Protein AF-A0A7S2SPA0-F1 (afdb_monomer_lite)

Radius of gyration: 14.18 Å; chains: 1; bounding box: 40×30×32 Å

Foldseek 3Di:
DEEEDEPDDLVLQLVVLVCVLVVCVVVVPNDQPARASEDDPVDLCSQPVDPGYYYYYYDCVCVVPLVRDQWYAHSVPRDIDGRPPDPDDVVVPDPDVVVVVVVVVVVVD

pLDDT: mean 79.49, std 12.99, range [42.62, 93.44]

Organism: NCBI:txid96639

Structure (mmCIF, N/CA/C/O backbone):
data_AF-A0A7S2SPA0-F1
#
_entry.id   AF-A0A7S2SPA0-F1
#
loop_
_atom_site.group_PDB
_atom_site.id
_atom_site.type_symbol
_atom_site.label_atom_id
_atom_site.label_alt_id
_atom_site.label_comp_id
_atom_site.label_asym_id
_atom_site.label_entity_id
_atom_site.label_seq_id
_atom_site.pdbx_PDB_ins_code
_atom_site.Cartn_x
_atom_site.Cartn_y
_atom_site.Cartn_z
_atom_site.occupancy
_atom_site.B_iso_or_equiv
_atom_site.auth_seq_id
_atom_site.auth_comp_id
_atom_site.auth_asym_id
_atom_site.auth_atom_id
_atom_site.pdbx_PDB_model_num
ATOM 1 N N . VAL A 1 1 ? 1.581 4.481 -2.454 1.00 88.19 1 VAL A N 1
ATOM 2 C CA . VAL A 1 1 ? 0.597 3.686 -1.672 1.00 88.19 1 VAL A CA 1
ATOM 3 C C . VAL A 1 1 ? 1.314 2.524 -1.015 1.00 88.19 1 VAL A C 1
ATOM 5 O O . VAL A 1 1 ? 2.115 1.864 -1.665 1.00 88.19 1 VAL A O 1
ATOM 8 N N . LEU A 1 2 ? 1.043 2.277 0.259 1.00 92.19 2 LEU A N 1
ATOM 9 C CA . LEU A 1 2 ? 1.679 1.234 1.047 1.00 92.19 2 LEU A CA 1
ATOM 10 C C . LEU A 1 2 ? 0.618 0.283 1.617 1.00 92.19 2 LEU A C 1
ATOM 12 O O . LEU A 1 2 ? -0.302 0.713 2.300 1.00 92.19 2 LEU A O 1
ATOM 16 N N . PHE A 1 3 ? 0.757 -1.015 1.392 1.00 92.12 3 PHE A N 1
ATOM 17 C CA . PHE A 1 3 ? -0.014 -2.027 2.105 1.00 92.12 3 PHE A CA 1
ATOM 18 C C . PHE A 1 3 ? 0.774 -2.447 3.342 1.00 92.12 3 PHE A C 1
ATOM 20 O O . PHE A 1 3 ? 1.821 -3.079 3.220 1.00 92.12 3 PHE A O 1
ATOM 27 N N . CYS A 1 4 ? 0.307 -2.058 4.528 1.00 89.31 4 CYS A N 1
ATOM 28 C CA . CYS A 1 4 ? 0.968 -2.390 5.785 1.00 89.31 4 CYS A CA 1
ATOM 29 C C . CYS A 1 4 ? -0.026 -2.592 6.925 1.00 89.31 4 CYS A C 1
ATOM 31 O O . CYS A 1 4 ? -1.101 -1.992 6.964 1.00 89.31 4 CYS A O 1
ATOM 33 N N . GLY A 1 5 ? 0.342 -3.436 7.886 1.00 77.69 5 GLY A N 1
ATOM 34 C CA . GLY A 1 5 ? -0.380 -3.500 9.147 1.00 77.69 5 GLY A CA 1
ATOM 35 C C . GLY A 1 5 ? 0.018 -4.671 10.042 1.00 77.69 5 GLY A C 1
ATOM 36 O O . GLY A 1 5 ? 0.523 -5.680 9.538 1.00 77.69 5 GLY A O 1
ATOM 37 N N . PRO A 1 6 ? -0.278 -4.555 11.346 1.00 72.12 6 PRO A N 1
ATOM 38 C CA . PRO A 1 6 ? 0.146 -5.514 12.354 1.00 72.12 6 PRO A CA 1
ATOM 39 C C . PRO A 1 6 ? -0.479 -6.883 12.132 1.00 72.12 6 PRO A C 1
ATOM 41 O O . PRO A 1 6 ? -1.690 -7.020 11.931 1.00 72.12 6 PRO A O 1
ATOM 44 N N . GLY A 1 7 ? 0.362 -7.915 12.202 1.00 73.06 7 GLY A N 1
ATOM 45 C CA . GLY A 1 7 ? -0.071 -9.308 12.098 1.00 73.06 7 GLY A CA 1
ATOM 46 C C . GLY A 1 7 ? -0.619 -9.696 10.723 1.00 73.06 7 GLY A C 1
ATOM 47 O O . GLY A 1 7 ? -1.389 -10.657 10.635 1.00 73.06 7 GLY A O 1
ATOM 48 N N . ASN A 1 8 ? -0.261 -8.948 9.674 1.00 80.94 8 ASN A N 1
ATOM 49 C CA . ASN A 1 8 ? -0.471 -9.359 8.291 1.00 80.94 8 ASN A CA 1
ATOM 50 C C . ASN A 1 8 ? 0.597 -10.366 7.861 1.00 80.94 8 ASN A C 1
ATOM 52 O O . ASN A 1 8 ? 1.770 -10.238 8.211 1.00 80.94 8 ASN A O 1
ATOM 56 N N . GLN A 1 9 ? 0.189 -11.355 7.071 1.00 86.81 9 GLN A N 1
ATOM 57 C CA . GLN A 1 9 ? 1.119 -12.272 6.423 1.00 86.81 9 GLN A CA 1
ATOM 58 C C . GLN A 1 9 ? 1.700 -11.616 5.167 1.00 86.81 9 GLN A C 1
ATOM 60 O O . GLN A 1 9 ? 1.021 -10.847 4.482 1.00 86.81 9 GLN A O 1
ATOM 65 N N . ALA A 1 10 ? 2.959 -11.934 4.856 1.00 86.31 10 ALA A N 1
ATOM 66 C CA . ALA A 1 10 ? 3.636 -11.405 3.672 1.00 86.31 10 ALA A CA 1
ATOM 67 C C . ALA A 1 10 ? 2.893 -11.773 2.378 1.00 86.31 10 ALA A C 1
ATOM 69 O O . ALA A 1 10 ? 2.817 -10.954 1.468 1.00 86.31 10 ALA A O 1
ATOM 70 N N . GLU A 1 11 ? 2.284 -12.961 2.338 1.00 88.75 11 GLU A N 1
ATOM 71 C CA . GLU A 1 11 ? 1.451 -13.423 1.227 1.00 88.75 11 GLU A CA 1
ATOM 72 C C . GLU A 1 11 ? 0.267 -12.484 0.966 1.00 88.75 11 GLU A C 1
ATOM 74 O O . GLU A 1 11 ? 0.095 -12.002 -0.150 1.00 88.75 11 GLU A O 1
ATOM 79 N N . SER A 1 12 ? -0.520 -12.157 1.996 1.00 87.25 12 SER A N 1
ATOM 80 C CA . SER A 1 12 ? -1.701 -11.295 1.847 1.00 87.25 12 SER A CA 1
ATOM 81 C C . SER A 1 12 ? -1.331 -9.896 1.355 1.00 87.25 12 SER A C 1
ATOM 83 O O . SER A 1 12 ? -2.012 -9.327 0.504 1.00 87.25 12 SER A O 1
ATOM 85 N N . VAL A 1 13 ? -0.235 -9.347 1.878 1.00 90.31 13 VAL A N 1
ATOM 86 C CA . VAL A 1 13 ? 0.268 -8.025 1.496 1.00 90.31 13 VAL A CA 1
ATOM 87 C C . VAL A 1 13 ? 0.801 -8.037 0.060 1.00 90.31 13 VAL A C 1
ATOM 89 O O . VAL A 1 13 ? 0.449 -7.160 -0.728 1.00 90.31 13 VAL A O 1
ATOM 92 N N . GLY A 1 14 ? 1.594 -9.048 -0.301 1.00 90.31 14 GLY A N 1
ATOM 93 C CA . GLY A 1 14 ? 2.128 -9.207 -1.653 1.00 90.31 14 GLY A CA 1
ATOM 94 C C . GLY A 1 14 ? 1.028 -9.391 -2.696 1.00 90.31 14 GLY A C 1
ATOM 95 O O . GLY A 1 14 ? 1.054 -8.734 -3.737 1.00 90.31 14 GLY A O 1
ATOM 96 N N . ASN A 1 15 ? 0.017 -10.205 -2.386 1.00 90.50 15 ASN A N 1
ATOM 97 C CA . ASN A 1 15 ? -1.141 -10.411 -3.253 1.00 90.50 15 ASN A CA 1
ATOM 98 C C . ASN A 1 15 ? -1.939 -9.116 -3.456 1.00 90.50 15 ASN A C 1
ATOM 100 O O . ASN A 1 15 ? -2.332 -8.825 -4.581 1.00 90.50 15 ASN A O 1
ATOM 104 N N . ALA A 1 16 ? -2.129 -8.302 -2.411 1.00 89.19 16 ALA A N 1
ATOM 105 C CA . ALA A 1 16 ? -2.812 -7.012 -2.538 1.00 89.19 16 ALA A CA 1
ATOM 106 C C . ALA A 1 16 ? -2.057 -6.043 -3.466 1.00 89.19 16 ALA A C 1
ATOM 108 O O . AL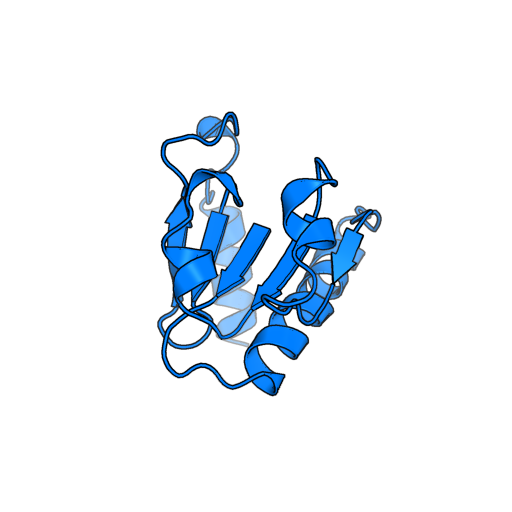A A 1 16 ? -2.656 -5.414 -4.342 1.00 89.19 16 ALA A O 1
ATOM 109 N N . VAL A 1 17 ? -0.729 -5.967 -3.324 1.00 91.50 17 VAL A N 1
ATOM 110 C CA . VAL A 1 17 ? 0.120 -5.159 -4.209 1.00 91.50 17 VAL A CA 1
ATOM 111 C C . VAL A 1 17 ? -0.014 -5.633 -5.656 1.00 91.50 17 VAL A C 1
ATOM 113 O O . VAL A 1 17 ? -0.323 -4.828 -6.529 1.00 91.50 17 VAL A O 1
ATOM 116 N N . LEU A 1 18 ? 0.153 -6.934 -5.912 1.00 89.38 18 LEU A N 1
ATOM 117 C CA . LEU A 1 18 ? 0.097 -7.513 -7.259 1.00 89.38 18 LEU A CA 1
ATOM 118 C C . LEU A 1 18 ? -1.294 -7.434 -7.905 1.00 89.38 18 LEU A C 1
ATOM 120 O O . LEU A 1 18 ? -1.391 -7.280 -9.120 1.00 89.38 18 LEU A O 1
ATOM 124 N N . ALA A 1 19 ? -2.367 -7.499 -7.115 1.00 88.06 19 ALA A N 1
ATOM 125 C CA . ALA A 1 19 ? -3.736 -7.365 -7.609 1.00 88.06 19 ALA A CA 1
ATOM 126 C C . ALA A 1 19 ? -4.077 -5.925 -8.024 1.00 88.06 19 ALA A C 1
ATOM 128 O O . ALA A 1 19 ? -4.900 -5.717 -8.912 1.00 88.06 19 ALA A O 1
ATOM 129 N N . THR A 1 20 ? -3.427 -4.925 -7.422 1.00 85.94 20 THR A N 1
ATOM 130 C CA . THR A 1 20 ? -3.722 -3.509 -7.681 1.00 85.94 20 THR A CA 1
ATOM 131 C C . THR A 1 20 ? -3.623 -3.119 -9.168 1.00 85.94 20 THR A C 1
ATOM 133 O O . THR A 1 20 ? -4.591 -2.564 -9.688 1.00 85.94 20 THR A O 1
ATOM 136 N N . PRO A 1 21 ? -2.538 -3.419 -9.911 1.00 83.88 21 PRO A N 1
ATOM 137 C CA . PRO A 1 21 ? -2.477 -3.113 -11.343 1.00 83.88 21 PRO A CA 1
ATOM 138 C C . PRO A 1 21 ? -3.487 -3.907 -12.184 1.00 83.88 21 PRO A C 1
ATOM 140 O O . PRO A 1 21 ? -3.929 -3.409 -13.216 1.00 83.88 21 PRO A O 1
ATOM 143 N N . LEU A 1 22 ? -3.898 -5.107 -11.753 1.00 82.56 22 LEU A N 1
ATOM 144 C CA . LEU A 1 22 ? -4.910 -5.894 -12.471 1.00 82.56 22 LEU A CA 1
ATOM 145 C C . LEU A 1 22 ? -6.280 -5.207 -12.450 1.00 82.56 22 LEU A C 1
ATOM 147 O O . LEU A 1 22 ? -7.005 -5.259 -13.439 1.00 82.56 22 LEU A O 1
ATOM 151 N N . LEU A 1 23 ? -6.600 -4.507 -11.359 1.00 79.94 23 LEU A N 1
ATOM 152 C CA . LEU A 1 23 ? -7.819 -3.701 -11.243 1.00 79.94 23 LEU A CA 1
ATOM 153 C C . LEU A 1 23 ? -7.767 -2.422 -12.093 1.00 79.94 23 LEU A C 1
ATOM 155 O O . LEU A 1 23 ? -8.809 -1.906 -12.488 1.00 79.94 23 LEU A O 1
ATOM 159 N N . LEU A 1 24 ? -6.567 -1.922 -12.402 1.00 75.50 24 LEU A N 1
ATOM 160 C CA . LEU A 1 24 ? -6.365 -0.744 -13.253 1.00 75.50 24 LEU A CA 1
ATOM 161 C C . LEU A 1 24 ? -6.324 -1.079 -14.751 1.00 75.50 24 LEU A C 1
ATOM 163 O O . LEU A 1 24 ? -6.561 -0.200 -15.579 1.00 75.50 24 LEU A O 1
ATOM 167 N N . GLY A 1 25 ? -6.056 -2.338 -15.111 1.00 69.25 25 GLY A N 1
ATOM 168 C CA . GLY A 1 25 ? -5.993 -2.805 -16.499 1.00 69.25 25 GLY A CA 1
ATOM 169 C C . GLY A 1 25 ? -7.214 -2.418 -17.351 1.00 69.25 25 GLY A C 1
ATOM 170 O O . GLY A 1 25 ? -7.027 -1.832 -18.419 1.00 69.25 25 GLY A O 1
ATOM 171 N N . PRO A 1 26 ? -8.459 -2.649 -16.885 1.00 67.12 26 PRO A N 1
ATOM 172 C CA . PRO A 1 26 ? -9.671 -2.247 -17.604 1.00 67.12 26 PRO A CA 1
ATOM 173 C C . PRO A 1 26 ? -9.809 -0.734 -17.824 1.00 67.12 26 PRO A C 1
ATOM 175 O O . PRO A 1 26 ? -10.528 -0.309 -18.723 1.00 67.12 26 PRO A O 1
ATOM 178 N N . LEU A 1 27 ? -9.121 0.081 -17.019 1.00 65.81 27 LEU A N 1
ATOM 179 C CA . LEU A 1 27 ? -9.154 1.544 -17.089 1.00 65.81 27 LEU A CA 1
ATOM 180 C C . LEU A 1 27 ? -8.091 2.116 -18.047 1.00 65.81 27 LEU A C 1
ATOM 182 O O . LEU A 1 27 ? -7.956 3.332 -18.152 1.00 65.81 27 LEU A O 1
ATOM 186 N N . GLY A 1 28 ? -7.305 1.265 -18.723 1.00 62.09 28 GLY A N 1
ATOM 187 C CA . GLY A 1 28 ? -6.235 1.686 -19.640 1.00 62.09 28 GLY A CA 1
ATOM 188 C C . GLY A 1 28 ? -5.017 2.317 -18.948 1.00 62.09 28 GLY A C 1
ATOM 189 O O . GLY A 1 28 ? -4.092 2.777 -19.613 1.00 62.09 28 GLY A O 1
ATOM 190 N N . MET A 1 29 ? -4.993 2.319 -17.613 1.00 62.75 29 MET A N 1
ATOM 191 C CA . MET A 1 29 ? -3.969 2.941 -16.771 1.00 62.75 29 MET A CA 1
ATOM 192 C C . MET A 1 29 ? -2.983 1.875 -16.279 1.00 62.75 29 MET A C 1
ATOM 194 O O . MET A 1 29 ? -2.999 1.481 -15.117 1.00 62.75 29 MET A O 1
ATOM 198 N N . LEU A 1 30 ? -2.134 1.358 -17.171 1.00 56.66 30 LEU A N 1
ATOM 199 C CA . LEU A 1 30 ? -1.240 0.234 -16.842 1.00 56.66 30 LEU A CA 1
ATOM 200 C C . LEU A 1 30 ? 0.093 0.650 -16.187 1.00 56.66 30 LEU A C 1
ATOM 202 O O . LEU A 1 30 ? 0.885 -0.206 -15.803 1.00 56.66 30 LEU A O 1
ATOM 206 N N . VAL A 1 31 ? 0.393 1.945 -16.062 1.00 61.66 31 VAL A N 1
ATOM 207 C CA . VAL A 1 31 ? 1.728 2.380 -15.622 1.00 61.66 31 VAL A CA 1
ATOM 208 C C . VAL A 1 31 ? 1.720 2.731 -14.139 1.00 61.66 31 VAL A C 1
ATOM 210 O O . VAL A 1 31 ? 1.614 3.893 -13.757 1.00 61.66 31 VAL A O 1
ATOM 213 N N . VAL A 1 32 ? 1.879 1.712 -13.293 1.00 67.94 32 VAL A N 1
ATOM 214 C CA . VAL A 1 32 ? 2.404 1.908 -11.936 1.00 67.94 32 VAL A CA 1
ATOM 215 C C . VAL A 1 32 ? 3.920 1.714 -12.016 1.00 67.94 32 VAL A C 1
ATOM 217 O O . VAL A 1 32 ? 4.368 0.574 -12.125 1.00 67.94 32 VAL A O 1
ATOM 220 N N . PRO A 1 33 ? 4.731 2.788 -11.995 1.00 68.06 33 PRO A N 1
ATOM 221 C CA . PRO A 1 33 ? 6.149 2.693 -12.339 1.00 68.06 33 PRO A CA 1
ATOM 222 C C . PRO A 1 33 ? 6.974 1.872 -11.339 1.00 68.06 33 PRO A C 1
ATOM 224 O O . PRO A 1 33 ? 8.004 1.335 -11.726 1.00 68.06 33 PRO A O 1
ATOM 227 N N . ASN A 1 34 ? 6.537 1.742 -10.079 1.00 84.88 34 ASN A N 1
ATOM 228 C CA . ASN A 1 34 ? 7.263 0.985 -9.055 1.00 84.88 34 ASN A CA 1
ATOM 229 C C . ASN A 1 34 ? 6.303 0.117 -8.238 1.00 84.88 34 ASN A C 1
ATOM 231 O O . ASN A 1 34 ? 5.713 0.568 -7.255 1.00 84.88 34 ASN A O 1
ATOM 235 N N . LEU A 1 35 ? 6.141 -1.130 -8.675 1.00 89.62 35 LEU A N 1
ATOM 236 C CA . LEU A 1 35 ? 5.369 -2.154 -7.984 1.00 89.62 35 LEU A CA 1
ATOM 237 C C . LEU A 1 35 ? 6.327 -3.066 -7.215 1.00 89.62 35 LEU A C 1
ATOM 239 O O . LEU A 1 35 ? 7.074 -3.830 -7.822 1.00 89.62 35 LEU A O 1
ATOM 243 N N . VAL A 1 36 ? 6.310 -2.995 -5.885 1.00 92.75 36 VAL A N 1
ATOM 244 C CA . VAL A 1 36 ? 7.186 -3.812 -5.036 1.00 92.75 36 VAL A CA 1
ATOM 245 C C . VAL A 1 36 ? 6.331 -4.604 -4.049 1.00 92.75 36 VAL A C 1
ATOM 247 O O . VAL A 1 36 ? 5.914 -4.066 -3.024 1.00 92.75 36 VAL A O 1
ATOM 250 N N . PRO A 1 37 ? 6.055 -5.892 -4.329 1.00 90.75 37 PRO A N 1
ATOM 251 C CA . PRO A 1 37 ? 5.146 -6.707 -3.519 1.00 90.75 37 PRO A CA 1
ATOM 252 C C . PRO A 1 37 ? 5.524 -6.768 -2.043 1.00 90.75 37 PRO A C 1
ATOM 254 O O . PRO A 1 37 ? 4.656 -6.867 -1.179 1.00 90.75 37 PRO A O 1
ATOM 257 N N . TYR A 1 38 ? 6.823 -6.699 -1.755 1.00 90.81 38 TYR A N 1
ATOM 258 C CA . TYR A 1 38 ? 7.321 -6.780 -0.398 1.00 90.81 38 TYR A CA 1
ATOM 259 C C . TYR A 1 38 ? 8.606 -5.977 -0.211 1.00 90.81 38 TYR A C 1
ATOM 261 O O . TYR A 1 38 ? 9.580 -6.153 -0.943 1.00 90.81 38 TYR A O 1
ATOM 269 N N . VAL A 1 39 ? 8.608 -5.120 0.803 1.00 91.75 39 VAL A N 1
ATOM 270 C CA . VAL A 1 39 ? 9.723 -4.281 1.222 1.00 91.75 39 VAL A CA 1
ATOM 271 C C . VAL A 1 39 ? 10.171 -4.686 2.620 1.00 91.75 39 VAL A C 1
ATOM 273 O O . VAL A 1 39 ? 9.372 -5.088 3.468 1.00 91.75 39 VAL A O 1
ATOM 276 N N . THR A 1 40 ? 11.472 -4.570 2.870 1.00 89.38 40 THR A N 1
ATOM 277 C CA . THR A 1 40 ? 12.076 -4.928 4.155 1.00 89.38 40 THR A CA 1
ATOM 278 C C . THR A 1 40 ? 12.755 -3.715 4.770 1.00 89.38 40 THR A C 1
ATOM 280 O O . THR A 1 40 ? 13.150 -2.789 4.069 1.00 89.38 40 THR A O 1
ATOM 283 N N . LEU A 1 41 ? 12.952 -3.719 6.089 1.00 87.56 41 LEU A N 1
ATOM 284 C CA . LEU A 1 41 ? 13.722 -2.656 6.748 1.00 87.56 41 LEU A CA 1
ATOM 285 C C . LEU A 1 41 ? 15.196 -2.630 6.320 1.00 87.56 41 LEU A C 1
ATOM 287 O O . LEU A 1 41 ? 15.845 -1.601 6.462 1.00 87.56 41 LEU A O 1
ATOM 291 N N . ALA A 1 42 ? 15.715 -3.740 5.787 1.00 88.31 42 ALA A N 1
ATOM 292 C CA . ALA A 1 42 ? 17.066 -3.793 5.241 1.00 88.31 42 ALA A CA 1
ATOM 293 C C . ALA A 1 42 ? 17.192 -3.010 3.924 1.00 88.31 42 ALA A C 1
ATOM 295 O O . ALA A 1 42 ? 18.282 -2.554 3.593 1.00 88.31 42 ALA A O 1
ATOM 296 N N . ASN A 1 43 ? 16.091 -2.838 3.184 1.00 88.06 43 ASN A N 1
ATOM 297 C CA . ASN A 1 43 ? 16.063 -2.059 1.954 1.00 88.06 43 ASN A CA 1
ATOM 298 C C . ASN A 1 43 ? 14.773 -1.234 1.851 1.00 88.06 43 ASN A C 1
ATOM 300 O O . ASN A 1 43 ? 13.746 -1.711 1.367 1.00 88.06 43 ASN A O 1
ATOM 304 N N . VAL A 1 44 ? 14.855 0.025 2.284 1.00 90.06 44 VAL A N 1
ATOM 305 C CA . VAL A 1 44 ? 13.741 0.986 2.253 1.00 90.06 44 VAL A CA 1
ATOM 306 C C . VAL A 1 44 ? 13.685 1.816 0.968 1.00 90.06 44 VAL A C 1
ATOM 308 O O . VAL A 1 44 ? 12.764 2.614 0.803 1.00 90.06 44 VAL A O 1
ATOM 311 N N . ASP A 1 45 ? 14.630 1.618 0.046 1.00 90.56 45 ASP A N 1
ATOM 312 C CA . ASP A 1 45 ? 14.738 2.383 -1.200 1.00 90.56 45 ASP A CA 1
ATOM 313 C C . ASP A 1 45 ? 13.435 2.452 -2.008 1.00 90.56 45 ASP A C 1
ATOM 315 O O . ASP A 1 45 ? 13.099 3.548 -2.466 1.00 90.56 45 ASP A O 1
ATOM 319 N N . PRO A 1 46 ? 12.646 1.363 -2.140 1.00 88.94 46 PRO A N 1
ATOM 320 C CA . PRO A 1 46 ? 11.393 1.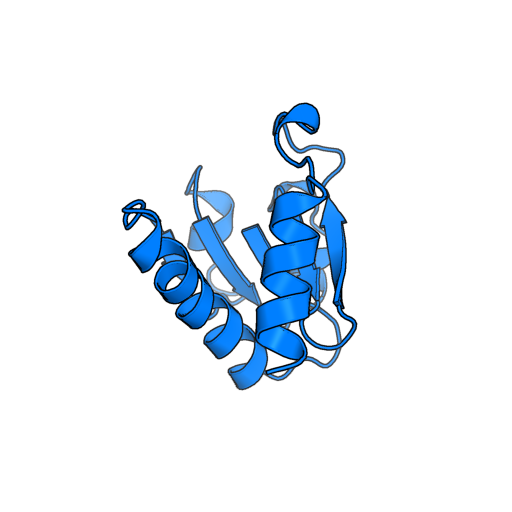405 -2.893 1.00 88.94 46 PRO A CA 1
ATOM 321 C C . PRO A 1 46 ? 10.370 2.411 -2.363 1.00 88.94 46 PRO A C 1
ATOM 323 O O . PRO A 1 46 ? 9.494 2.847 -3.103 1.00 88.94 46 PRO A O 1
ATOM 326 N N . VAL A 1 47 ? 10.473 2.763 -1.082 1.00 88.19 47 VAL A N 1
ATOM 327 C CA . VAL A 1 47 ? 9.544 3.660 -0.391 1.00 88.19 47 VAL A CA 1
ATOM 328 C C . VAL A 1 47 ? 10.109 5.079 -0.291 1.00 88.19 47 VAL A C 1
ATOM 330 O O . VAL A 1 47 ? 9.353 6.042 -0.269 1.00 88.19 47 VAL A O 1
ATOM 333 N N . THR A 1 48 ? 11.436 5.229 -0.244 1.00 88.00 48 THR A N 1
ATOM 334 C CA . THR A 1 48 ? 12.093 6.525 -0.002 1.00 88.00 48 THR A CA 1
ATOM 335 C C . THR A 1 48 ? 12.602 7.214 -1.265 1.00 88.00 48 THR A C 1
ATOM 337 O O . THR A 1 48 ? 12.652 8.440 -1.299 1.00 88.00 48 THR A O 1
ATOM 340 N N . LYS A 1 49 ? 13.000 6.462 -2.300 1.00 85.62 49 LYS A N 1
ATOM 341 C CA . LYS A 1 49 ? 13.634 7.019 -3.511 1.00 85.62 49 LYS A CA 1
ATOM 342 C C . LYS A 1 49 ? 12.659 7.288 -4.654 1.00 85.62 49 LYS A C 1
ATOM 344 O O . LYS A 1 49 ? 13.000 8.017 -5.582 1.00 85.62 49 LYS A O 1
ATOM 349 N N . HIS A 1 50 ? 11.464 6.705 -4.612 1.00 80.25 50 HIS A N 1
ATOM 350 C CA . HIS A 1 50 ? 10.507 6.764 -5.713 1.00 80.25 50 HIS A CA 1
ATOM 351 C C . HIS A 1 50 ? 9.322 7.669 -5.367 1.00 80.25 50 HIS A C 1
ATOM 353 O O . HIS A 1 50 ? 8.640 7.447 -4.374 1.00 80.25 50 HIS A O 1
ATOM 359 N N . GLY A 1 51 ? 9.031 8.652 -6.225 1.00 76.25 51 GLY A N 1
ATOM 360 C CA . GLY A 1 51 ? 7.882 9.555 -6.051 1.00 76.25 51 GLY A CA 1
ATOM 361 C C . GLY A 1 51 ? 6.519 8.924 -6.368 1.00 76.25 51 GLY A C 1
ATOM 362 O O . GLY A 1 51 ? 5.481 9.520 -6.114 1.00 76.25 51 GLY A O 1
ATOM 363 N N . SER A 1 52 ? 6.490 7.723 -6.947 1.00 84.25 52 SER A N 1
ATOM 364 C CA . SER A 1 52 ? 5.256 6.977 -7.208 1.00 84.25 52 SER A CA 1
ATOM 365 C C . SER A 1 52 ? 5.533 5.491 -7.079 1.00 84.25 52 SER A C 1
ATOM 367 O O . SER A 1 52 ? 6.345 4.940 -7.828 1.00 84.25 52 SER A O 1
ATOM 369 N N . TYR A 1 53 ? 4.874 4.854 -6.117 1.00 90.12 53 TYR A N 1
ATOM 370 C CA . TYR A 1 53 ? 5.064 3.442 -5.821 1.00 90.12 53 TYR A CA 1
ATOM 371 C C . TYR A 1 53 ? 3.788 2.796 -5.270 1.00 90.12 53 TYR A C 1
ATOM 373 O O . TYR A 1 53 ? 2.927 3.458 -4.674 1.00 90.12 53 TYR A O 1
ATOM 381 N N . ILE A 1 54 ? 3.715 1.476 -5.414 1.00 91.25 54 ILE A N 1
ATOM 382 C CA . ILE A 1 54 ? 2.805 0.607 -4.672 1.00 91.25 54 ILE A CA 1
ATOM 383 C C . ILE A 1 54 ? 3.655 -0.483 -4.024 1.00 91.25 54 ILE A C 1
ATOM 385 O O . ILE A 1 54 ? 4.236 -1.320 -4.714 1.00 91.25 54 ILE A O 1
ATOM 389 N N . CYS A 1 55 ? 3.747 -0.436 -2.697 1.00 93.25 55 CYS A N 1
ATOM 390 C CA . CYS A 1 55 ? 4.637 -1.290 -1.917 1.00 93.25 55 CYS A CA 1
ATOM 391 C C . CYS A 1 55 ? 3.871 -2.067 -0.852 1.00 93.25 55 CYS A C 1
ATOM 393 O O . CYS A 1 55 ? 2.839 -1.607 -0.365 1.00 93.25 55 CYS A O 1
ATOM 395 N N . GLY A 1 56 ? 4.409 -3.213 -0.452 1.00 93.44 56 GLY A N 1
ATOM 396 C CA . GLY A 1 56 ? 3.893 -4.015 0.651 1.00 93.44 56 GLY A CA 1
ATOM 397 C C . GLY A 1 56 ? 4.900 -4.155 1.790 1.00 93.44 56 GLY A C 1
ATOM 398 O O . GLY A 1 56 ? 6.084 -4.340 1.537 1.00 93.44 56 GLY A O 1
ATOM 399 N N . ALA A 1 57 ? 4.460 -4.090 3.045 1.00 92.75 57 ALA A N 1
ATOM 400 C CA . ALA A 1 57 ? 5.290 -4.375 4.213 1.00 92.75 57 ALA A CA 1
ATOM 401 C C . ALA A 1 57 ? 4.471 -5.007 5.347 1.00 92.75 57 ALA A C 1
ATOM 403 O O . ALA A 1 57 ? 3.311 -4.673 5.559 1.00 92.75 57 ALA A O 1
ATOM 404 N N . THR A 1 58 ? 5.077 -5.899 6.126 1.00 90.00 58 THR A N 1
ATOM 405 C CA . THR A 1 58 ? 4.445 -6.501 7.323 1.00 90.00 58 THR A CA 1
ATOM 406 C C . THR A 1 58 ? 4.903 -5.856 8.624 1.00 90.00 58 THR A C 1
ATOM 408 O O . THR A 1 58 ? 4.295 -6.076 9.667 1.00 90.00 58 THR A O 1
ATOM 411 N N . ASN A 1 59 ? 5.978 -5.068 8.580 1.00 87.62 59 ASN A N 1
ATOM 412 C CA . ASN A 1 59 ? 6.527 -4.429 9.763 1.00 87.62 59 ASN A CA 1
ATOM 413 C C . ASN A 1 59 ? 5.786 -3.119 10.072 1.00 87.62 59 ASN A C 1
ATOM 415 O O . ASN A 1 59 ? 5.682 -2.235 9.219 1.00 87.62 59 ASN A O 1
ATOM 419 N N . ASP A 1 60 ? 5.333 -2.976 11.315 1.00 83.81 60 ASP A N 1
ATOM 420 C CA . ASP A 1 60 ? 4.541 -1.832 11.781 1.00 83.81 60 ASP A CA 1
ATOM 421 C C . ASP A 1 60 ? 5.276 -0.492 11.704 1.00 83.81 60 ASP A C 1
ATOM 423 O O . ASP A 1 60 ? 4.638 0.556 11.601 1.00 83.81 60 ASP A O 1
ATOM 427 N N . ILE A 1 61 ? 6.613 -0.507 11.682 1.00 88.06 61 ILE A N 1
ATOM 428 C CA . ILE A 1 61 ? 7.431 0.700 11.505 1.00 88.06 61 ILE A CA 1
ATOM 429 C C . ILE A 1 61 ? 7.072 1.420 10.200 1.00 88.06 61 ILE A C 1
ATOM 431 O O . ILE A 1 61 ? 7.075 2.649 10.155 1.00 88.06 61 ILE A O 1
ATOM 435 N N . PHE A 1 62 ? 6.701 0.684 9.150 1.00 87.81 62 PHE A N 1
ATOM 436 C CA . PHE A 1 62 ? 6.290 1.311 7.896 1.00 87.81 62 PHE A CA 1
ATOM 437 C C . PHE A 1 62 ? 4.970 2.070 8.027 1.00 87.81 62 PHE A C 1
ATOM 439 O O . PHE A 1 62 ? 4.803 3.088 7.366 1.00 87.81 62 PHE A O 1
ATOM 446 N N . CYS A 1 63 ? 4.058 1.635 8.902 1.00 85.06 63 CYS A N 1
ATOM 447 C CA . CYS A 1 63 ? 2.809 2.351 9.140 1.00 85.06 63 CYS A CA 1
ATOM 448 C C . CYS A 1 63 ? 3.006 3.585 10.040 1.00 85.06 63 CYS A C 1
ATOM 450 O O . CYS A 1 63 ? 2.261 4.554 9.911 1.00 85.06 63 CYS A O 1
ATOM 452 N N . THR A 1 64 ? 3.996 3.580 10.941 1.00 86.81 64 THR A N 1
ATOM 453 C CA . THR A 1 64 ? 4.261 4.719 11.842 1.00 86.81 64 THR A CA 1
ATOM 454 C C . THR A 1 64 ? 5.053 5.843 11.178 1.00 86.81 64 THR A C 1
ATOM 456 O O . THR A 1 64 ? 4.924 7.001 11.570 1.00 86.81 64 THR A O 1
ATOM 459 N N . LYS A 1 65 ? 5.854 5.536 10.154 1.00 89.50 65 LYS A N 1
ATOM 460 C CA . LYS A 1 65 ? 6.607 6.521 9.367 1.00 89.50 65 LYS A CA 1
ATOM 461 C C . LYS A 1 65 ? 5.718 7.158 8.295 1.00 89.50 65 LYS A C 1
ATOM 463 O O . LYS A 1 65 ? 5.846 6.855 7.117 1.00 89.50 65 LYS A O 1
ATOM 468 N N . THR A 1 66 ? 4.835 8.068 8.694 1.00 87.00 66 THR A N 1
ATOM 469 C CA . THR A 1 66 ? 3.878 8.748 7.795 1.00 87.00 66 THR A CA 1
ATOM 470 C C . THR A 1 66 ? 4.542 9.521 6.649 1.00 87.00 66 THR A C 1
ATOM 472 O O . THR A 1 66 ? 3.987 9.607 5.561 1.00 87.00 66 THR A O 1
ATOM 475 N N . MET A 1 67 ? 5.785 9.978 6.826 1.00 88.19 67 MET A N 1
ATOM 476 C CA . MET A 1 67 ? 6.615 10.579 5.766 1.00 88.19 67 MET A CA 1
ATOM 477 C C . MET A 1 67 ? 6.949 9.637 4.595 1.00 88.19 67 MET A C 1
ATOM 479 O O . MET A 1 67 ? 7.458 10.087 3.574 1.00 88.19 67 MET A O 1
ATOM 483 N N . TRP A 1 68 ? 6.757 8.328 4.755 1.00 89.12 68 TRP A N 1
ATOM 484 C CA . TRP A 1 68 ? 7.133 7.342 3.747 1.00 89.12 68 TRP A CA 1
ATOM 485 C C . TRP A 1 68 ? 6.025 7.055 2.750 1.00 89.12 68 TRP A C 1
ATOM 487 O O . TRP A 1 68 ? 6.324 6.522 1.691 1.00 89.12 68 TRP A O 1
ATOM 497 N N . TYR A 1 69 ? 4.773 7.392 3.045 1.00 90.25 69 TYR A N 1
ATOM 498 C CA . TYR A 1 69 ? 3.631 7.045 2.208 1.00 90.25 69 TYR A CA 1
ATOM 499 C C . TYR A 1 69 ? 2.614 8.169 2.140 1.00 90.25 69 TYR A C 1
ATOM 501 O O . TYR A 1 69 ? 2.448 8.921 3.086 1.00 90.25 69 TYR A O 1
ATOM 509 N N . ASP A 1 70 ? 1.854 8.215 1.050 1.00 89.00 70 ASP A N 1
ATOM 510 C CA . ASP A 1 70 ? 0.661 9.061 0.972 1.00 89.00 70 ASP A CA 1
ATOM 511 C C . ASP A 1 70 ? -0.558 8.369 1.585 1.00 89.00 70 ASP A C 1
ATOM 513 O O . ASP A 1 70 ? -1.325 8.957 2.345 1.00 89.00 70 ASP A O 1
ATOM 517 N N . ILE A 1 71 ? -0.705 7.077 1.286 1.00 89.56 71 ILE A N 1
ATOM 518 C CA . ILE A 1 71 ? -1.788 6.217 1.765 1.00 89.56 71 ILE A CA 1
ATOM 519 C C . ILE A 1 71 ? -1.180 4.912 2.272 1.00 89.56 71 ILE A C 1
ATOM 521 O O . ILE A 1 71 ? -0.416 4.278 1.539 1.00 89.56 71 ILE A O 1
ATOM 525 N N . ALA A 1 72 ? -1.565 4.499 3.477 1.00 90.62 72 ALA A N 1
ATOM 526 C CA . ALA A 1 72 ? -1.301 3.185 4.040 1.00 90.62 72 ALA A CA 1
ATOM 527 C C . ALA A 1 72 ? -2.613 2.409 4.230 1.00 90.62 72 ALA A C 1
ATOM 529 O O . ALA A 1 72 ? -3.542 2.905 4.862 1.00 90.62 72 ALA A O 1
ATOM 530 N N . ALA A 1 73 ? -2.699 1.190 3.706 1.00 90.25 73 ALA A N 1
ATOM 531 C CA . ALA A 1 73 ? -3.876 0.335 3.813 1.00 90.25 73 ALA A CA 1
ATOM 532 C C . ALA A 1 73 ? -3.541 -0.969 4.539 1.00 90.25 73 ALA A C 1
ATOM 534 O O . ALA A 1 73 ? -2.576 -1.652 4.194 1.00 90.25 73 ALA A O 1
ATOM 535 N N . ASN A 1 74 ? -4.365 -1.335 5.520 1.00 88.50 74 ASN A N 1
ATOM 536 C CA . ASN A 1 74 ? -4.261 -2.612 6.208 1.00 88.50 74 ASN A CA 1
ATOM 537 C C . ASN A 1 74 ? -5.212 -3.634 5.558 1.00 88.50 74 ASN A C 1
ATOM 539 O O . ASN A 1 74 ? -6.425 -3.526 5.754 1.00 88.50 74 ASN A O 1
ATOM 543 N N . PRO A 1 75 ? -4.695 -4.644 4.834 1.00 83.75 75 PRO A N 1
ATOM 544 C CA . PRO A 1 75 ? -5.536 -5.614 4.134 1.00 83.75 75 PRO A CA 1
ATOM 545 C C . PRO A 1 75 ? -6.390 -6.483 5.069 1.00 83.75 75 PRO A C 1
ATOM 547 O O . PRO A 1 75 ? -7.457 -6.929 4.669 1.00 83.75 75 PRO A O 1
ATOM 550 N N . LYS A 1 76 ? -5.970 -6.707 6.320 1.00 82.06 76 LYS A N 1
ATOM 551 C CA . LYS A 1 76 ? -6.717 -7.532 7.284 1.00 82.06 76 LYS A CA 1
ATOM 552 C C . LYS A 1 76 ? -7.870 -6.793 7.948 1.00 82.06 76 LYS A C 1
ATOM 554 O O . LYS A 1 76 ? -8.890 -7.404 8.240 1.00 82.06 76 LYS A O 1
ATOM 559 N N . THR A 1 77 ? -7.705 -5.503 8.237 1.00 83.44 77 THR A N 1
ATOM 560 C CA . THR A 1 77 ? -8.743 -4.711 8.923 1.00 83.44 77 THR A CA 1
ATOM 561 C C . THR A 1 77 ? -9.562 -3.841 7.978 1.00 83.44 77 THR A C 1
ATOM 563 O O . THR A 1 77 ? -10.554 -3.262 8.405 1.00 83.44 77 THR A O 1
ATOM 566 N N . GLY A 1 78 ? -9.127 -3.682 6.725 1.00 82.75 78 GLY A N 1
ATOM 567 C CA . GLY A 1 78 ? -9.710 -2.731 5.778 1.00 82.75 78 GLY A CA 1
ATOM 568 C C . GLY A 1 78 ? -9.448 -1.265 6.138 1.00 82.75 78 GLY A C 1
ATOM 569 O O . GLY A 1 78 ? -9.947 -0.365 5.466 1.00 82.75 78 GLY A O 1
ATOM 570 N N . LYS A 1 79 ? -8.666 -0.987 7.192 1.00 84.94 79 LYS A N 1
ATOM 571 C CA . LYS A 1 79 ? -8.378 0.385 7.614 1.00 84.94 79 LYS A CA 1
ATOM 572 C C . LYS A 1 79 ? -7.435 1.048 6.615 1.00 84.94 79 LYS A C 1
ATOM 574 O O . LYS A 1 79 ? -6.314 0.582 6.414 1.00 84.94 79 LYS A O 1
ATOM 579 N N . VAL A 1 80 ? -7.869 2.178 6.069 1.00 87.69 80 VAL A N 1
ATOM 580 C CA . VAL A 1 80 ? -7.054 3.057 5.228 1.00 87.69 80 VAL A CA 1
ATOM 581 C C . VAL A 1 80 ? -6.654 4.285 6.037 1.00 87.69 80 VAL A C 1
ATOM 583 O O . VAL A 1 80 ? -7.472 4.892 6.726 1.00 87.69 80 VAL A O 1
ATOM 586 N N . MET A 1 81 ? -5.376 4.629 5.984 1.00 88.00 81 MET A N 1
ATOM 587 C CA . MET A 1 81 ? -4.779 5.780 6.644 1.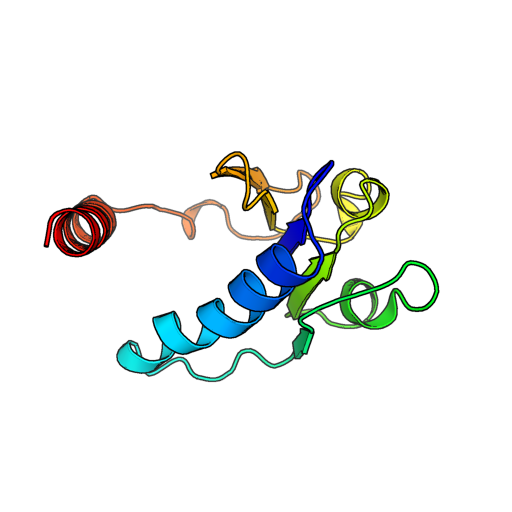00 88.00 81 MET A CA 1
ATOM 588 C C . MET A 1 81 ? -4.152 6.667 5.579 1.00 88.00 81 MET A C 1
ATOM 590 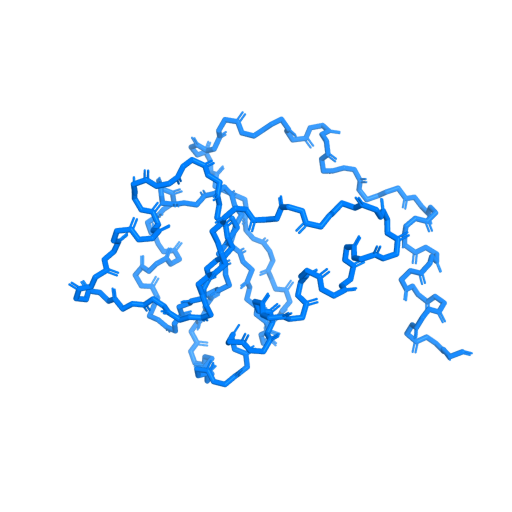O O . MET A 1 81 ? -3.420 6.185 4.719 1.00 88.00 81 MET A O 1
ATOM 594 N N . ILE A 1 82 ? -4.442 7.960 5.639 1.00 88.75 82 ILE A N 1
ATOM 595 C CA . ILE A 1 82 ? -3.835 8.962 4.765 1.00 88.75 82 ILE A CA 1
ATOM 596 C C . ILE A 1 82 ? -2.795 9.700 5.595 1.00 88.75 82 ILE A C 1
ATOM 598 O O . ILE A 1 82 ? -3.090 10.128 6.714 1.00 88.75 82 ILE A O 1
ATOM 602 N N . SER A 1 83 ? -1.587 9.822 5.060 1.00 88.75 83 SER A N 1
ATOM 603 C CA . SER A 1 83 ? -0.506 10.523 5.734 1.00 88.75 83 SER A CA 1
ATOM 604 C C . SER A 1 83 ? -0.833 12.018 5.879 1.00 88.75 83 SER A C 1
ATOM 606 O O . SER A 1 83 ? -1.241 12.659 4.901 1.00 88.75 83 SER A O 1
ATOM 608 N N . PRO A 1 84 ? -0.685 12.599 7.083 1.00 84.88 84 PRO A N 1
ATOM 609 C CA . PRO A 1 84 ? -0.810 14.039 7.292 1.00 84.88 84 PRO A CA 1
ATOM 610 C C . PRO A 1 84 ? 0.190 14.857 6.472 1.00 84.88 84 PRO A C 1
ATOM 612 O O . PRO A 1 84 ? -0.141 15.964 6.059 1.00 84.88 84 P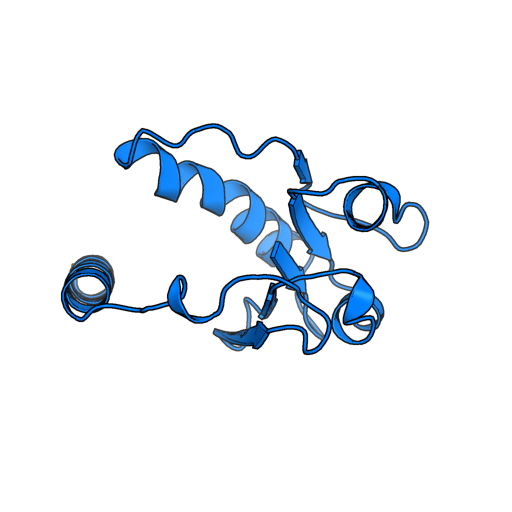RO A O 1
ATOM 615 N N . GLU A 1 85 ? 1.381 14.308 6.232 1.00 84.94 85 GLU A N 1
ATOM 616 C CA . GLU A 1 85 ? 2.489 14.948 5.518 1.00 84.94 85 GLU A CA 1
ATOM 617 C C . GLU A 1 85 ? 2.408 14.768 3.995 1.00 84.94 85 GLU A C 1
ATOM 619 O O . GLU A 1 85 ? 3.243 15.295 3.260 1.00 84.94 85 GLU A O 1
ATOM 624 N N . SER A 1 86 ? 1.413 14.023 3.509 1.00 81.38 86 SER A N 1
ATOM 625 C CA . SER A 1 86 ? 1.199 13.830 2.081 1.00 81.38 86 SER A CA 1
ATOM 626 C C . S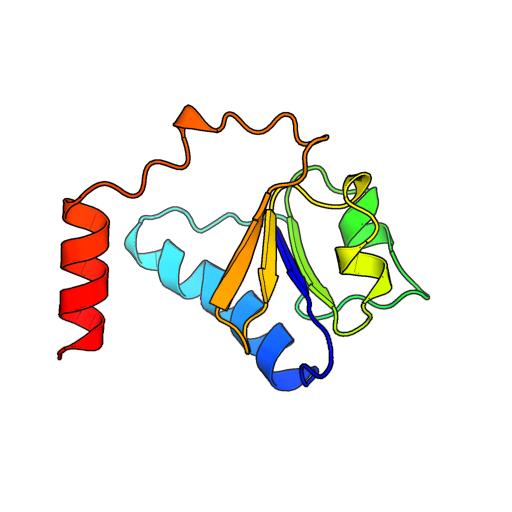ER A 1 86 ? 0.756 15.125 1.400 1.00 81.38 86 SER A C 1
ATOM 628 O O . SER A 1 86 ? -0.215 15.763 1.811 1.00 81.38 86 SER A O 1
ATOM 630 N N . ASN A 1 87 ? 1.416 15.451 0.286 1.00 79.88 87 ASN A N 1
ATOM 631 C CA . ASN A 1 87 ? 1.009 16.525 -0.627 1.00 79.88 87 ASN A CA 1
ATOM 632 C C . ASN A 1 87 ? -0.093 16.084 -1.608 1.00 79.88 87 ASN A C 1
ATOM 634 O O . ASN A 1 87 ? -0.430 16.828 -2.528 1.00 79.88 87 ASN A O 1
ATOM 638 N N . MET A 1 88 ? -0.629 14.868 -1.459 1.00 75.50 88 MET A N 1
ATOM 639 C CA . MET A 1 88 ? -1.691 14.361 -2.317 1.00 75.50 88 MET A CA 1
ATOM 640 C C . MET A 1 88 ? -2.943 15.232 -2.181 1.00 75.50 88 MET A C 1
ATOM 642 O O . MET A 1 88 ? -3.431 15.487 -1.076 1.00 75.50 88 MET A O 1
ATOM 646 N N . ASP A 1 89 ? -3.502 15.644 -3.320 1.00 76.44 89 ASP A N 1
ATOM 647 C CA . ASP A 1 89 ? -4.774 16.355 -3.346 1.00 76.44 89 ASP A CA 1
ATOM 648 C C . ASP A 1 89 ? -5.897 15.428 -2.862 1.00 76.44 89 ASP A C 1
ATOM 650 O O . ASP A 1 89 ? -6.369 14.530 -3.564 1.00 76.44 89 ASP A O 1
ATOM 654 N N . ARG A 1 90 ? -6.349 15.660 -1.627 1.00 70.31 90 ARG A N 1
ATOM 655 C CA . ARG A 1 90 ? -7.416 14.879 -0.991 1.00 70.31 90 ARG A CA 1
ATOM 656 C C . ARG A 1 90 ? -8.745 14.992 -1.737 1.00 70.31 90 ARG A C 1
ATOM 658 O O . ARG A 1 90 ? -9.593 14.121 -1.575 1.00 70.31 90 ARG A O 1
ATOM 665 N N . SER A 1 91 ? -8.930 16.021 -2.566 1.00 66.69 91 SER A N 1
ATOM 666 C CA . SER A 1 91 ? -10.127 16.179 -3.392 1.00 66.69 91 SER A CA 1
ATOM 667 C C . SER A 1 91 ? -10.203 15.172 -4.547 1.00 66.69 91 SER A C 1
ATOM 669 O O . SER A 1 91 ? -11.298 14.943 -5.066 1.00 66.69 91 SER A O 1
ATOM 671 N N . MET A 1 92 ? -9.078 14.532 -4.898 1.00 63.72 92 MET A N 1
ATOM 672 C CA . MET A 1 92 ? -9.024 13.440 -5.874 1.00 63.72 92 MET A CA 1
ATOM 673 C C . MET A 1 92 ? -9.482 12.101 -5.289 1.00 63.72 92 MET A C 1
ATOM 675 O O . MET A 1 92 ? -9.988 11.257 -6.023 1.00 63.72 92 MET A O 1
ATOM 679 N N . VAL A 1 93 ? -9.389 11.911 -3.968 1.00 62.19 93 VAL A N 1
ATOM 680 C CA . VAL A 1 93 ? -9.940 10.729 -3.285 1.00 62.19 93 VAL A CA 1
ATOM 681 C C . VAL A 1 93 ? -11.416 10.981 -2.979 1.00 62.19 93 VAL A C 1
ATOM 683 O O . VAL A 1 93 ? -11.839 11.101 -1.831 1.00 62.19 93 VAL A O 1
ATOM 686 N N . LYS A 1 94 ? -12.223 11.105 -4.033 1.00 56.03 94 LYS A N 1
ATOM 687 C CA . LYS A 1 94 ? -13.681 11.077 -3.923 1.00 56.03 94 LYS A CA 1
ATOM 688 C C . LYS A 1 94 ? -14.143 9.696 -4.319 1.00 56.03 94 LYS A C 1
ATOM 690 O O . LYS A 1 94 ? -14.180 9.369 -5.497 1.00 56.03 94 LYS A O 1
ATOM 695 N N . VAL A 1 95 ? -14.528 8.909 -3.326 1.00 55.56 95 VAL A N 1
ATOM 696 C CA . VAL A 1 95 ? -15.333 7.718 -3.566 1.00 55.56 95 VAL A CA 1
ATOM 697 C C . VAL A 1 95 ? -16.706 8.215 -4.026 1.00 55.56 95 VAL A C 1
ATOM 699 O O . VAL A 1 95 ? -17.525 8.635 -3.208 1.00 55.56 95 VAL A O 1
ATOM 702 N N . GLN A 1 96 ? -16.925 8.295 -5.339 1.00 52.66 96 GLN A N 1
ATOM 703 C CA . GLN A 1 96 ? -18.209 8.735 -5.877 1.00 52.66 96 GLN A CA 1
ATOM 704 C C . GLN A 1 96 ? -19.199 7.570 -5.848 1.00 52.66 96 GLN A C 1
ATOM 706 O O . GLN A 1 96 ? -18.819 6.404 -5.927 1.00 52.66 96 GLN A O 1
ATOM 711 N N . GLY A 1 97 ? -20.494 7.875 -5.723 1.00 52.22 97 GLY A N 1
ATOM 712 C CA . GLY A 1 97 ? -21.537 6.854 -5.560 1.00 52.22 97 GLY A CA 1
ATOM 713 C C . GLY A 1 97 ? -21.576 5.809 -6.683 1.00 52.22 97 GLY A C 1
ATOM 714 O O . GLY A 1 97 ? -21.974 4.676 -6.435 1.00 52.22 97 GLY A O 1
ATOM 715 N N . ALA A 1 98 ? -21.112 6.157 -7.888 1.00 57.28 98 ALA A N 1
ATOM 716 C CA . ALA A 1 98 ? -20.974 5.221 -9.002 1.00 57.28 98 ALA A CA 1
ATOM 717 C C . ALA A 1 98 ? -19.852 4.188 -8.781 1.00 57.28 98 ALA A C 1
ATOM 719 O O . ALA A 1 98 ? -20.054 3.012 -9.076 1.00 57.28 98 ALA A O 1
ATOM 720 N N . ASP A 1 99 ? -18.719 4.595 -8.199 1.00 57.53 99 ASP A N 1
ATOM 721 C CA . ASP A 1 99 ? -17.610 3.692 -7.869 1.00 57.53 99 ASP A CA 1
ATOM 722 C C . ASP A 1 99 ? -18.011 2.734 -6.743 1.00 57.53 99 ASP A C 1
ATOM 724 O O . ASP A 1 99 ? -17.727 1.542 -6.813 1.00 57.53 99 ASP A O 1
ATOM 728 N N . LEU A 1 100 ? -18.760 3.219 -5.743 1.00 58.59 100 LEU A N 1
ATOM 729 C CA . LEU A 1 100 ? -19.347 2.362 -4.703 1.00 58.59 100 LEU A CA 1
ATOM 730 C C . LEU A 1 100 ? -20.381 1.396 -5.269 1.00 58.59 100 LEU A C 1
ATOM 732 O O . LEU A 1 100 ? -20.395 0.236 -4.879 1.00 58.59 100 LEU A O 1
ATOM 736 N N . ALA A 1 101 ? -21.240 1.855 -6.180 1.00 57.34 101 ALA A N 1
ATOM 737 C CA . ALA A 1 101 ? -22.223 0.994 -6.825 1.00 57.34 101 ALA A CA 1
ATOM 738 C C . ALA A 1 101 ? -21.547 -0.095 -7.670 1.00 57.34 101 ALA A C 1
ATOM 740 O O . ALA A 1 101 ? -21.998 -1.236 -7.655 1.00 57.34 101 ALA A O 1
ATOM 741 N N . PHE A 1 102 ? -20.453 0.232 -8.364 1.00 58.16 102 PHE A N 1
ATOM 742 C CA . PHE A 1 102 ? -19.644 -0.744 -9.090 1.00 58.16 102 PHE A CA 1
ATOM 743 C C . PHE A 1 102 ? -18.969 -1.740 -8.141 1.00 58.16 102 PHE A C 1
ATOM 745 O O . PHE A 1 102 ? -19.091 -2.944 -8.348 1.00 58.16 102 PHE A O 1
ATOM 752 N N . ILE A 1 103 ? -18.320 -1.260 -7.075 1.00 60.19 103 ILE A N 1
ATOM 753 C CA . ILE A 1 103 ? -17.676 -2.118 -6.070 1.00 60.19 103 ILE A CA 1
ATOM 754 C C . ILE A 1 103 ? -18.707 -3.045 -5.411 1.00 60.19 103 ILE A C 1
ATOM 756 O O . ILE A 1 103 ? -18.481 -4.249 -5.362 1.00 60.19 103 ILE A O 1
ATOM 760 N N . ASN A 1 104 ? -19.856 -2.520 -4.976 1.00 51.72 104 ASN A N 1
ATOM 761 C CA . ASN A 1 104 ? -20.931 -3.322 -4.387 1.00 51.72 104 ASN A CA 1
ATOM 762 C C . ASN A 1 104 ? -21.476 -4.347 -5.382 1.00 51.72 104 ASN A C 1
ATOM 764 O O . ASN A 1 104 ? -21.608 -5.510 -5.036 1.00 51.72 104 ASN A O 1
ATOM 768 N N . ARG A 1 105 ? -21.703 -3.960 -6.643 1.00 56.44 105 ARG A N 1
ATOM 769 C CA . ARG A 1 105 ? -22.159 -4.891 -7.683 1.00 56.44 105 ARG A CA 1
ATOM 770 C C . ARG A 1 105 ? -21.167 -6.030 -7.931 1.00 56.44 105 ARG A C 1
ATOM 772 O O . ARG A 1 105 ? -21.593 -7.152 -8.150 1.00 56.44 105 ARG A O 1
ATOM 779 N N . VAL A 1 106 ? -19.863 -5.757 -7.906 1.00 58.94 106 VAL A N 1
ATOM 780 C CA . VAL A 1 106 ? -18.823 -6.791 -8.053 1.00 58.94 106 VAL A CA 1
ATOM 781 C C . VAL A 1 106 ? -18.749 -7.701 -6.820 1.00 58.94 106 VAL A C 1
ATOM 783 O O . VAL A 1 106 ? -18.447 -8.882 -6.961 1.00 58.94 106 VAL A O 1
ATOM 786 N N . ILE A 1 107 ? -19.020 -7.173 -5.622 1.00 52.81 107 ILE A N 1
ATOM 787 C CA . ILE A 1 107 ? -19.048 -7.950 -4.372 1.00 52.81 107 ILE A CA 1
ATOM 788 C C . ILE A 1 107 ? -20.311 -8.820 -4.277 1.00 52.81 107 ILE A C 1
ATOM 790 O O . ILE A 1 107 ? -20.225 -9.952 -3.804 1.00 52.81 107 ILE A O 1
ATOM 794 N N . ASP A 1 108 ? -21.456 -8.311 -4.731 1.00 59.06 108 ASP A N 1
ATOM 795 C CA . ASP A 1 108 ? -22.755 -8.985 -4.624 1.00 59.06 108 ASP A CA 1
ATOM 796 C C . ASP A 1 108 ? -22.978 -10.068 -5.701 1.00 59.06 108 ASP A C 1
ATOM 798 O O . ASP A 1 108 ? -23.824 -10.941 -5.500 1.00 59.06 108 ASP A O 1
ATOM 802 N N . GLY A 1 109 ? -22.189 -10.063 -6.787 1.00 42.62 109 GLY A N 1
ATOM 803 C CA . GLY A 1 109 ? -22.243 -11.053 -7.876 1.00 42.62 109 GLY A CA 1
ATOM 804 C C . GLY A 1 109 ? -23.176 -10.667 -9.016 1.00 42.62 109 GLY A C 1
ATOM 805 O O . GLY A 1 109 ? -24.404 -10.853 -8.874 1.00 42.62 109 GLY A O 1
#

Sequence (109 aa):
VLFCGPGNQAESVGNAVLATPLLLGPLGMLVVPNLVPYVTLANVDPVTKHGSYICGATNDIFCTKTMWYDIAANPKTGKVMISPESNMDRSMVKVQGADLAFINRVIDG

Secondary structure (DSSP, 8-state):
-EEE-TT--HHHHHHHHHHHHHHHGGGT----S-EES--BTTB-HHHHT-SS-EEEE-STHHHH-GGG-SEEE-TTT--EEE-TT----GGG----HHHHHHHHHHHH-